Protein AF-A0A4U4E4E5-F1 (afdb_monomer_lite)

Radius of gyration: 21.75 Å; chains: 1; bounding box: 43×18×64 Å

Structure (mmCIF, N/CA/C/O backbone):
data_AF-A0A4U4E4E5-F1
#
_entry.id   AF-A0A4U4E4E5-F1
#
loop_
_atom_site.group_PDB
_atom_site.id
_atom_site.type_symbol
_atom_site.label_atom_id
_atom_site.label_alt_id
_atom_site.label_comp_id
_atom_site.label_asym_id
_atom_site.label_entity_id
_atom_site.label_seq_id
_atom_site.pdbx_PDB_ins_code
_atom_site.Cartn_x
_atom_site.Cartn_y
_atom_site.Cartn_z
_atom_site.occupancy
_atom_site.B_iso_or_equiv
_atom_site.auth_seq_id
_atom_site.auth_comp_id
_atom_site.auth_asym_id
_atom_site.auth_atom_id
_atom_site.pdbx_PDB_model_num
ATOM 1 N N . MET A 1 1 ? -19.642 1.402 32.155 1.00 64.38 1 MET A N 1
ATOM 2 C CA . MET A 1 1 ? -19.866 1.414 30.688 1.00 64.38 1 MET A CA 1
ATOM 3 C C . MET A 1 1 ? -18.911 2.346 29.940 1.00 64.38 1 MET A C 1
ATOM 5 O O . MET A 1 1 ? -18.342 1.902 28.955 1.00 64.38 1 MET A O 1
ATOM 9 N N . LEU A 1 2 ? -18.631 3.553 30.446 1.00 77.31 2 LEU A N 1
ATOM 10 C CA . LEU A 1 2 ? -17.762 4.562 29.810 1.00 77.31 2 LEU A CA 1
ATOM 11 C C . LEU A 1 2 ? -16.367 4.065 29.362 1.00 77.31 2 LEU A C 1
ATOM 13 O O . LEU A 1 2 ? -15.915 4.383 28.268 1.00 77.31 2 LEU A O 1
ATOM 17 N N . LYS A 1 3 ? -15.705 3.222 30.170 1.00 82.94 3 LYS A N 1
ATOM 18 C CA . LYS A 1 3 ? -14.387 2.643 29.842 1.00 82.94 3 LYS A CA 1
ATOM 19 C C . LYS A 1 3 ? -14.417 1.719 28.617 1.00 82.94 3 LYS A C 1
ATOM 21 O O . LYS A 1 3 ? -13.471 1.721 27.843 1.00 82.94 3 LYS A O 1
ATOM 26 N N . LYS A 1 4 ? -15.504 0.958 28.423 1.00 86.25 4 LYS A N 1
ATOM 27 C CA . LYS A 1 4 ? -15.675 0.101 27.236 1.00 86.25 4 LYS A CA 1
ATOM 28 C C . LYS A 1 4 ? -15.856 0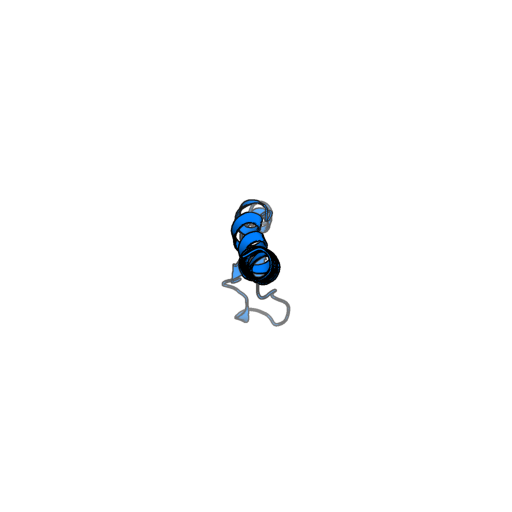.954 25.983 1.00 86.25 4 LYS A C 1
ATOM 30 O O . LYS A 1 4 ? -15.229 0.673 24.974 1.00 86.25 4 LYS A O 1
ATOM 35 N N . THR A 1 5 ? -16.646 2.024 26.072 1.00 91.38 5 THR A N 1
ATOM 36 C CA . THR A 1 5 ? -16.849 2.965 24.963 1.00 91.38 5 THR A CA 1
ATOM 37 C C . THR A 1 5 ? -15.549 3.660 24.563 1.00 91.38 5 THR A C 1
ATOM 39 O O . THR A 1 5 ? -15.240 3.713 23.380 1.00 91.38 5 THR A O 1
ATOM 42 N N . MET A 1 6 ? -14.746 4.115 25.531 1.00 91.94 6 MET A N 1
ATOM 43 C CA . MET A 1 6 ? -13.416 4.686 25.268 1.00 91.94 6 MET A CA 1
ATOM 44 C C . MET A 1 6 ? -12.469 3.688 24.598 1.00 91.94 6 MET A C 1
ATOM 46 O O . MET A 1 6 ? -11.752 4.052 23.672 1.00 91.94 6 MET A O 1
ATOM 50 N N . LEU A 1 7 ? -12.496 2.422 25.024 1.00 92.44 7 LEU A N 1
ATOM 51 C CA . LEU A 1 7 ? -11.674 1.377 24.417 1.00 92.44 7 LEU A CA 1
ATOM 52 C C . LEU A 1 7 ? -12.058 1.129 22.950 1.00 92.44 7 LEU A C 1
ATOM 54 O O . LEU A 1 7 ? -11.182 1.000 22.101 1.00 92.44 7 LEU A O 1
ATOM 58 N N . VAL A 1 8 ? -13.362 1.109 22.655 1.00 93.12 8 VAL A N 1
ATOM 59 C CA . VAL A 1 8 ? -13.896 0.948 21.293 1.00 93.12 8 VAL A CA 1
ATOM 60 C C . VAL A 1 8 ? -13.561 2.158 20.419 1.00 93.12 8 VAL A C 1
ATOM 62 O O . VAL A 1 8 ? -13.139 2.003 19.278 1.00 9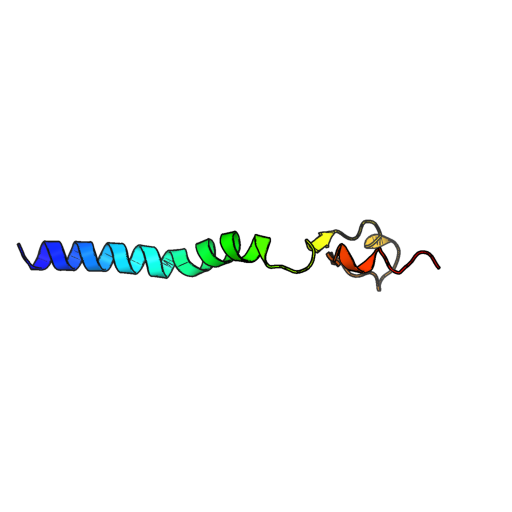3.12 8 VAL A O 1
ATOM 65 N N . LEU A 1 9 ? -13.699 3.375 20.945 1.00 95.06 9 LEU A N 1
ATOM 66 C CA . LEU A 1 9 ? -13.366 4.587 20.194 1.00 95.06 9 LEU A CA 1
ATOM 67 C C . LEU A 1 9 ? -11.860 4.663 19.897 1.00 95.06 9 LEU A C 1
ATOM 69 O O . LEU A 1 9 ? -11.451 5.025 18.791 1.00 95.06 9 LEU A O 1
ATOM 73 N N . GLY A 1 10 ? -11.046 4.263 20.877 1.00 94.62 10 GLY A N 1
ATOM 74 C CA . GLY A 1 10 ? -9.601 4.153 20.746 1.00 94.62 10 GLY A CA 1
ATOM 75 C C . GLY A 1 10 ? -9.200 3.135 19.684 1.00 94.62 10 GLY A C 1
ATOM 76 O O . GLY A 1 10 ? -8.392 3.464 18.822 1.00 94.62 10 GLY A O 1
ATOM 77 N N . SER A 1 11 ? -9.792 1.936 19.686 1.00 93.81 11 SER A N 1
ATOM 78 C CA . SER A 1 11 ? -9.458 0.895 18.705 1.00 93.81 11 SER A CA 1
ATOM 79 C C . SER A 1 11 ? -9.856 1.272 17.277 1.00 93.81 11 SER A C 1
ATOM 81 O O . SER A 1 11 ? -9.081 1.023 16.356 1.00 93.81 11 SER A O 1
ATOM 83 N N . ILE A 1 12 ? -11.004 1.928 17.084 1.00 93.25 12 ILE A N 1
ATOM 84 C CA . ILE A 1 12 ? -11.420 2.440 15.769 1.00 93.25 12 ILE A CA 1
ATOM 85 C C . ILE A 1 12 ? -10.437 3.510 15.281 1.00 93.25 12 ILE A C 1
ATOM 87 O O . ILE A 1 12 ? -9.965 3.441 14.147 1.00 93.25 12 ILE A O 1
ATOM 91 N N . SER A 1 13 ? -10.075 4.458 16.150 1.00 94.19 13 SER A N 1
ATOM 92 C CA . SER A 1 13 ? -9.107 5.515 15.822 1.00 94.19 13 SER A CA 1
ATOM 93 C C . SER A 1 13 ? -7.740 4.933 15.458 1.00 94.19 13 SER A C 1
ATOM 95 O O . SER A 1 13 ? -7.137 5.338 14.467 1.00 94.19 13 SER A O 1
ATOM 97 N N . LEU A 1 14 ? -7.274 3.938 16.218 1.00 93.19 14 LEU A N 1
ATOM 98 C CA . LEU A 1 14 ? -6.007 3.257 15.963 1.00 93.19 14 LEU A CA 1
ATOM 99 C C . LEU A 1 14 ? -6.035 2.471 14.647 1.00 93.19 14 LEU A C 1
ATOM 101 O O . LEU A 1 14 ? -5.051 2.484 13.913 1.00 93.19 14 LEU A O 1
ATOM 105 N N . GLY A 1 15 ? -7.168 1.838 14.328 1.00 92.19 15 GLY A N 1
ATOM 106 C CA . GLY A 1 15 ? -7.391 1.172 13.047 1.00 92.19 15 GLY A CA 1
ATOM 107 C C . GLY A 1 15 ? -7.294 2.148 11.878 1.00 92.19 15 GLY A C 1
ATOM 108 O O . GLY A 1 15 ? -6.538 1.902 10.946 1.00 92.19 15 GLY A O 1
ATOM 109 N N . VAL A 1 16 ? -7.979 3.293 11.950 1.00 89.75 16 VAL A N 1
ATOM 110 C CA . VAL A 1 16 ? -7.927 4.320 10.894 1.00 89.75 16 VAL A CA 1
ATOM 111 C C . VAL A 1 16 ? -6.516 4.892 10.738 1.00 89.75 16 VAL A C 1
ATOM 113 O O . VAL A 1 16 ? -6.029 5.005 9.616 1.00 89.75 16 VAL A O 1
ATOM 116 N N . LEU A 1 17 ? -5.826 5.205 11.839 1.00 90.81 17 LEU A N 1
ATOM 117 C CA . LEU A 1 17 ? -4.459 5.736 11.796 1.00 90.81 17 LEU A CA 1
ATOM 118 C C . LEU A 1 17 ? -3.458 4.708 11.250 1.00 90.81 17 LEU A C 1
ATOM 120 O O . LEU A 1 17 ? -2.653 5.051 10.384 1.00 90.81 17 LEU A O 1
ATOM 124 N N . GLY A 1 18 ? -3.545 3.451 11.693 1.00 88.69 18 GLY A N 1
ATOM 125 C CA . GLY A 1 18 ? -2.680 2.360 11.236 1.00 88.69 18 GLY A CA 1
ATOM 126 C C . GLY A 1 18 ? -2.912 1.967 9.776 1.00 88.69 18 GLY A C 1
ATOM 127 O O . GLY A 1 18 ? -1.970 1.581 9.089 1.00 88.69 18 GLY A O 1
ATOM 128 N N . PHE A 1 19 ? -4.141 2.114 9.276 1.00 89.25 19 PHE A N 1
ATOM 129 C CA . PHE A 1 19 ? -4.480 1.841 7.876 1.00 89.25 19 PHE A CA 1
ATOM 130 C C . PHE A 1 19 ? -4.351 3.069 6.962 1.00 89.25 19 PHE A C 1
ATOM 132 O O . PHE A 1 19 ? -4.405 2.931 5.739 1.00 89.25 19 PHE A O 1
ATOM 139 N N . SER A 1 20 ? -4.148 4.267 7.521 1.00 84.25 20 SER A N 1
ATOM 140 C CA . SER A 1 20 ? -4.063 5.512 6.748 1.00 84.25 20 SER A CA 1
ATOM 141 C C . SER A 1 20 ? -2.993 5.499 5.644 1.00 84.25 20 SER A C 1
ATOM 143 O O . SER A 1 20 ? -3.329 5.917 4.534 1.00 84.25 20 SER A O 1
ATOM 145 N N . PRO A 1 21 ? -1.768 4.956 5.833 1.00 83.12 21 PRO A N 1
ATOM 146 C CA . PRO A 1 21 ? -0.768 4.938 4.763 1.00 83.12 21 PRO A CA 1
ATOM 147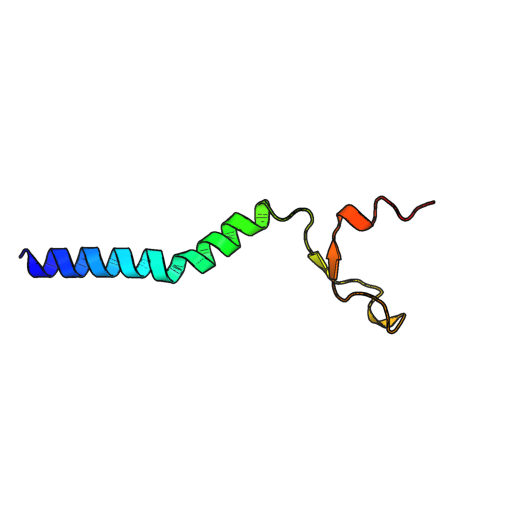 C C . PRO A 1 21 ? -1.192 4.036 3.597 1.00 83.12 21 PRO A C 1
ATOM 149 O O . PRO A 1 21 ? -0.947 4.355 2.435 1.00 83.12 21 PRO A O 1
ATOM 152 N N . MET A 1 22 ? -1.883 2.930 3.896 1.00 86.81 22 MET A N 1
ATOM 153 C CA . MET A 1 22 ? -2.403 2.005 2.889 1.00 86.81 22 MET A CA 1
ATOM 154 C C . MET A 1 22 ? -3.556 2.631 2.096 1.00 86.81 22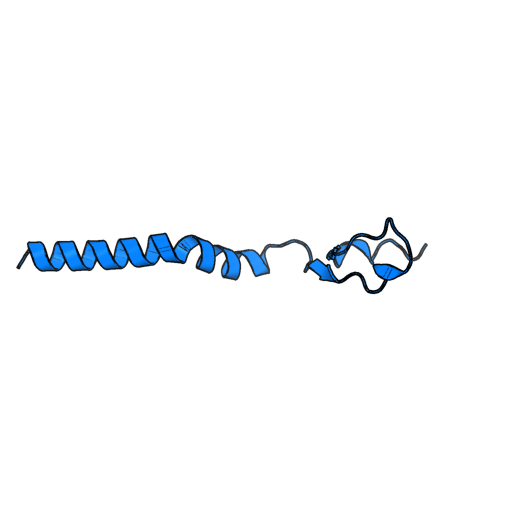 MET A C 1
ATOM 156 O O . MET A 1 22 ? -3.571 2.553 0.869 1.00 86.81 22 MET A O 1
ATOM 160 N N . LEU A 1 23 ? -4.490 3.308 2.771 1.00 83.50 23 LEU A N 1
ATOM 161 C CA . LEU A 1 23 ? -5.589 4.025 2.113 1.00 83.50 23 LEU A CA 1
ATOM 162 C C . LEU A 1 23 ? -5.065 5.158 1.220 1.00 83.50 23 LEU A C 1
ATOM 164 O O . LEU A 1 23 ? -5.516 5.304 0.085 1.00 83.50 23 LEU A O 1
ATOM 168 N N . LEU A 1 24 ? -4.067 5.911 1.695 1.00 81.75 24 LEU A N 1
ATOM 169 C CA . LEU A 1 24 ? -3.391 6.941 0.904 1.00 81.75 24 LEU A CA 1
ATOM 170 C C . LEU A 1 24 ? -2.669 6.356 -0.315 1.00 81.75 24 LEU A C 1
ATOM 172 O O . LEU A 1 24 ? -2.663 6.991 -1.364 1.00 81.75 24 LEU A O 1
ATOM 176 N N . SER A 1 25 ? -2.108 5.148 -0.221 1.00 78.00 25 SER A N 1
ATOM 177 C CA . SER A 1 25 ? -1.494 4.466 -1.367 1.00 78.00 25 SER A CA 1
ATOM 178 C C . SER A 1 25 ? -2.526 4.107 -2.447 1.00 78.00 25 SER A C 1
ATOM 180 O O . SER A 1 25 ? -2.273 4.320 -3.634 1.00 78.00 25 SER A O 1
ATOM 182 N N . VAL A 1 26 ? -3.721 3.651 -2.052 1.00 75.62 26 VAL A N 1
ATOM 183 C CA . VAL A 1 26 ? -4.817 3.337 -2.989 1.00 75.62 26 VAL A CA 1
ATOM 184 C C . VAL A 1 26 ? -5.409 4.603 -3.620 1.00 75.62 26 VAL A C 1
ATOM 186 O O . VAL A 1 26 ? -5.648 4.612 -4.823 1.00 75.62 26 VAL A O 1
ATOM 189 N N . ILE A 1 27 ? -5.610 5.671 -2.841 1.00 74.00 27 ILE A N 1
ATOM 190 C CA . ILE A 1 27 ? -6.189 6.953 -3.305 1.00 74.00 27 ILE A CA 1
ATOM 191 C C . ILE A 1 27 ? -5.158 7.821 -4.061 1.00 74.00 27 ILE A C 1
ATOM 193 O O . ILE A 1 27 ? -5.496 8.663 -4.895 1.00 74.00 27 ILE A O 1
ATOM 197 N N . GLY A 1 28 ? -3.871 7.649 -3.764 1.00 64.06 28 GLY A N 1
ATOM 198 C CA . GLY A 1 28 ? -2.770 8.322 -4.453 1.00 64.06 28 GLY A CA 1
ATOM 199 C C . GLY A 1 28 ? -2.463 7.713 -5.821 1.00 64.06 28 GLY A C 1
ATOM 200 O O . GLY A 1 28 ? -1.955 8.414 -6.696 1.00 64.06 28 GLY A O 1
ATOM 201 N N . LYS A 1 29 ? -2.829 6.443 -6.047 1.00 62.00 29 LYS A N 1
ATOM 202 C CA . LYS A 1 29 ? -2.623 5.730 -7.320 1.00 62.00 29 LYS A CA 1
ATOM 203 C C . LYS A 1 29 ? -3.242 6.461 -8.520 1.00 62.00 29 LYS A C 1
ATOM 205 O O . LYS A 1 29 ? -2.670 6.453 -9.600 1.00 62.00 29 LYS A O 1
ATOM 210 N N . ASN A 1 30 ? -4.357 7.151 -8.316 1.00 56.41 30 ASN A N 1
ATOM 211 C CA . ASN A 1 30 ? -5.107 7.912 -9.317 1.00 56.41 30 ASN A CA 1
ATOM 212 C C . ASN A 1 30 ? -4.626 9.370 -9.488 1.00 56.41 30 ASN A C 1
ATOM 214 O O . ASN A 1 30 ? -5.077 10.047 -10.408 1.00 56.41 30 ASN A O 1
ATOM 218 N N . ASN A 1 31 ? -3.705 9.851 -8.645 1.00 55.09 31 ASN A N 1
ATOM 219 C CA . ASN A 1 31 ? -3.116 11.196 -8.736 1.00 55.09 31 ASN A CA 1
ATOM 220 C C . ASN A 1 31 ? -1.648 11.188 -9.205 1.00 55.09 31 ASN A C 1
ATOM 222 O O . ASN A 1 31 ? -1.073 12.247 -9.471 1.00 55.09 31 ASN A O 1
ATOM 226 N N . SER A 1 32 ? -1.032 10.010 -9.331 1.00 57.41 32 SER A N 1
ATOM 227 C CA . SER A 1 32 ? 0.307 9.863 -9.896 1.00 57.41 32 SER A CA 1
ATOM 228 C C . SER A 1 32 ? 0.275 10.174 -11.390 1.00 57.41 32 SER A C 1
ATOM 230 O O . SER A 1 32 ? -0.326 9.460 -12.189 1.00 57.41 32 SER A O 1
ATOM 232 N N . LYS A 1 33 ? 0.914 11.283 -11.767 1.00 59.59 33 LYS A N 1
ATOM 233 C CA . LYS A 1 33 ? 1.154 11.686 -13.156 1.00 59.59 33 LYS A CA 1
ATOM 234 C C . LYS A 1 33 ? 1.898 10.565 -13.906 1.00 59.59 33 LYS A C 1
ATOM 236 O O . LYS A 1 33 ? 3.122 10.531 -13.893 1.00 59.59 33 LYS A O 1
ATOM 241 N N . GLY A 1 34 ? 1.138 9.715 -14.595 1.00 62.44 34 GLY A N 1
ATOM 242 C CA . GLY A 1 34 ? 1.630 8.601 -15.406 1.00 62.44 34 GLY A CA 1
ATOM 243 C C . GLY A 1 34 ? 1.914 7.371 -14.552 1.00 62.44 34 GLY A C 1
ATOM 244 O O . GLY A 1 34 ? 2.703 7.433 -13.609 1.00 62.44 34 GLY A O 1
ATOM 245 N N . GLU A 1 35 ? 1.267 6.254 -14.874 1.00 71.06 35 GLU A N 1
ATOM 246 C CA . GLU A 1 35 ? 1.620 4.975 -14.268 1.00 71.06 35 GLU A CA 1
ATOM 247 C C . GLU A 1 35 ? 3.103 4.690 -14.556 1.00 71.06 35 GLU A C 1
ATOM 249 O O . GLU A 1 35 ? 3.555 4.790 -15.700 1.00 71.06 35 GLU A O 1
ATOM 254 N N . LEU A 1 36 ? 3.880 4.389 -13.511 1.00 75.31 36 LEU A N 1
ATOM 255 C CA . LEU A 1 36 ? 5.245 3.891 -13.669 1.00 75.31 36 LEU A CA 1
ATOM 256 C C . LEU A 1 36 ? 5.146 2.494 -14.277 1.00 75.31 36 LEU A C 1
ATOM 258 O O . LEU A 1 36 ? 4.706 1.549 -13.619 1.00 75.31 36 LEU A O 1
ATOM 262 N N . LYS A 1 37 ? 5.533 2.377 -15.542 1.00 83.81 37 LYS A N 1
ATOM 263 C CA . LYS A 1 37 ? 5.621 1.104 -16.251 1.00 83.81 37 LYS A CA 1
ATOM 264 C C . LYS A 1 37 ? 7.056 0.608 -16.204 1.00 83.81 37 LYS A C 1
ATOM 266 O O . LYS A 1 37 ? 7.999 1.398 -16.168 1.00 83.81 37 LYS A O 1
ATOM 271 N N . LEU A 1 38 ? 7.220 -0.710 -16.194 1.00 86.38 38 LEU A N 1
ATOM 272 C CA . LEU A 1 38 ? 8.535 -1.318 -16.369 1.00 86.38 38 LEU A CA 1
ATOM 273 C C . LEU A 1 38 ? 9.065 -0.953 -17.758 1.00 86.38 38 LEU A C 1
ATOM 275 O O . LEU A 1 38 ? 8.325 -1.041 -18.740 1.00 86.38 38 LEU A O 1
ATOM 279 N N . ASN A 1 39 ? 10.328 -0.538 -17.830 1.00 89.19 39 ASN A N 1
ATOM 280 C CA . ASN A 1 39 ? 10.980 -0.258 -19.103 1.00 89.19 39 ASN A CA 1
ATOM 281 C C . ASN A 1 39 ? 11.253 -1.586 -19.837 1.00 89.19 39 ASN A C 1
ATOM 283 O O . ASN A 1 39 ? 12.059 -2.379 -19.343 1.00 89.19 39 ASN A O 1
ATOM 287 N N . PRO A 1 40 ? 10.639 -1.854 -21.007 1.00 89.50 40 PRO A N 1
ATOM 288 C CA . PRO A 1 40 ? 10.912 -3.081 -21.760 1.00 89.50 40 PRO A CA 1
ATOM 289 C C . PRO A 1 40 ? 12.370 -3.157 -22.240 1.00 89.50 40 PRO A C 1
ATOM 291 O O . PRO A 1 40 ? 12.876 -4.249 -22.486 1.00 89.50 40 PRO A O 1
ATOM 294 N N . ASN A 1 41 ? 13.056 -2.014 -22.322 1.00 92.00 41 ASN A N 1
ATOM 295 C CA . ASN A 1 41 ? 14.438 -1.902 -22.775 1.00 92.00 41 ASN A CA 1
ATOM 296 C C . ASN A 1 41 ? 15.462 -1.944 -21.634 1.00 92.00 41 ASN A C 1
ATOM 298 O O . ASN A 1 41 ? 16.646 -1.750 -21.890 1.00 92.00 41 ASN A O 1
ATOM 302 N N . TYR A 1 42 ? 15.049 -2.211 -20.389 1.00 91.94 42 TYR A N 1
ATOM 303 C CA . TYR A 1 42 ? 15.919 -2.122 -19.208 1.00 91.94 42 TYR A CA 1
ATOM 304 C C . TYR A 1 42 ? 17.243 -2.901 -19.327 1.00 91.94 42 TYR A C 1
ATOM 306 O O . TYR A 1 42 ? 18.264 -2.478 -18.795 1.00 91.94 42 TYR A O 1
ATOM 314 N N . TYR A 1 43 ? 17.252 -4.020 -20.053 1.00 92.31 43 TYR A N 1
ATOM 315 C CA . TYR A 1 43 ? 18.445 -4.854 -20.228 1.00 92.31 43 TYR A CA 1
ATOM 316 C C . TYR A 1 43 ? 19.246 -4.560 -21.503 1.00 92.31 43 TYR A C 1
ATOM 318 O O . TYR A 1 43 ? 20.249 -5.225 -21.756 1.00 92.31 43 TYR A O 1
ATOM 326 N N . ASN A 1 44 ? 18.837 -3.573 -22.302 1.00 93.50 44 ASN A N 1
ATOM 327 C CA . ASN A 1 44 ? 19.508 -3.245 -23.560 1.00 93.50 44 ASN A CA 1
ATOM 328 C C . ASN A 1 44 ? 20.774 -2.404 -23.341 1.00 93.50 44 ASN A C 1
ATOM 330 O O . ASN A 1 44 ? 21.685 -2.447 -24.166 1.00 93.50 44 ASN A O 1
ATOM 334 N N . SER A 1 45 ? 20.850 -1.639 -22.247 1.00 90.25 45 SER A N 1
ATOM 335 C CA . SER A 1 45 ? 22.013 -0.813 -21.912 1.00 90.25 45 SER A CA 1
ATOM 336 C C . SER A 1 45 ? 22.124 -0.586 -20.397 1.00 90.25 45 SER A C 1
ATOM 338 O O . SER A 1 45 ? 21.099 -0.463 -19.729 1.00 90.25 45 SER A O 1
ATOM 340 N N . PRO A 1 46 ? 23.344 -0.474 -19.829 1.00 87.75 46 PRO A N 1
ATOM 341 C CA . PRO A 1 46 ? 23.554 -0.260 -18.391 1.00 87.75 46 PRO A CA 1
ATOM 342 C C . PRO A 1 46 ? 22.902 1.004 -17.813 1.00 87.75 46 PRO A C 1
ATOM 344 O O . PRO A 1 46 ? 22.740 1.107 -16.600 1.00 87.75 46 PRO A O 1
ATOM 347 N N . ASN A 1 47 ? 22.562 1.971 -18.668 1.00 90.31 47 ASN A N 1
ATOM 348 C CA . ASN A 1 47 ? 22.041 3.276 -18.261 1.00 90.31 47 ASN A CA 1
ATOM 349 C C . ASN A 1 47 ? 20.515 3.392 -18.412 1.00 90.31 47 ASN A C 1
ATOM 351 O O . ASN A 1 47 ? 19.965 4.473 -18.206 1.00 90.31 47 ASN A O 1
ATOM 355 N N . GLU A 1 48 ? 19.832 2.311 -18.789 1.00 88.25 48 GLU A N 1
ATOM 356 C CA . GLU A 1 48 ? 18.379 2.312 -18.942 1.00 88.25 48 GLU A CA 1
ATOM 357 C C . GLU A 1 48 ? 17.687 2.330 -17.568 1.00 88.25 48 GLU A C 1
ATOM 359 O O . GLU A 1 48 ? 18.010 1.521 -16.691 1.00 88.25 48 GLU A O 1
ATOM 364 N N . PRO A 1 49 ? 16.718 3.231 -17.333 1.00 89.25 49 PRO A N 1
ATOM 365 C CA . PRO A 1 49 ? 15.978 3.254 -16.079 1.00 8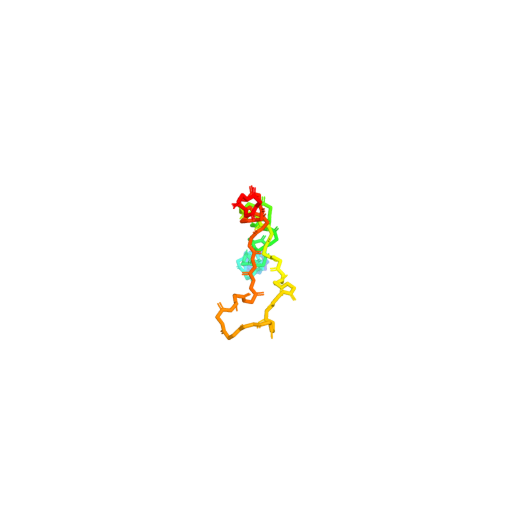9.25 49 PRO A CA 1
ATOM 366 C C . PRO A 1 49 ? 15.049 2.037 -15.980 1.00 89.25 49 PRO A C 1
ATOM 368 O O . PRO A 1 49 ? 14.443 1.624 -16.966 1.00 89.25 49 PRO A O 1
ATOM 371 N N . MET A 1 50 ? 14.890 1.487 -14.771 1.00 89.00 50 MET A N 1
ATOM 372 C CA . MET A 1 50 ? 14.008 0.335 -14.510 1.00 89.00 50 MET A CA 1
ATOM 373 C C . MET A 1 50 ? 12.524 0.663 -14.728 1.00 89.00 50 MET A C 1
ATOM 375 O O . MET A 1 50 ? 11.748 -0.190 -15.161 1.00 89.00 50 MET A O 1
ATOM 379 N N . PHE A 1 51 ? 12.134 1.908 -14.453 1.00 90.25 51 PHE A N 1
ATOM 380 C CA . PHE A 1 51 ? 10.766 2.384 -14.609 1.00 90.25 51 PHE A CA 1
ATOM 381 C C . PHE A 1 51 ? 10.725 3.624 -15.498 1.00 90.25 51 PHE A C 1
ATOM 383 O O . PHE A 1 51 ? 11.558 4.520 -15.360 1.00 90.25 51 PHE A O 1
ATOM 390 N N . ILE A 1 52 ? 9.718 3.688 -16.365 1.00 87.56 52 ILE A N 1
ATOM 391 C CA . ILE A 1 52 ? 9.412 4.831 -17.229 1.00 87.56 52 ILE A CA 1
ATOM 392 C C . ILE A 1 52 ? 7.994 5.329 -16.936 1.00 87.56 52 ILE A C 1
ATOM 394 O O . ILE A 1 52 ? 7.107 4.548 -16.591 1.00 87.56 52 ILE A O 1
ATOM 398 N N . SER A 1 53 ? 7.768 6.636 -17.058 1.00 81.00 53 SER A N 1
ATOM 399 C CA . SER A 1 53 ? 6.421 7.214 -16.978 1.00 81.00 53 SER A CA 1
ATOM 400 C C . SER A 1 53 ? 5.781 7.201 -18.364 1.00 81.00 53 SER A C 1
ATOM 402 O O . SER A 1 53 ? 6.440 7.558 -19.339 1.00 81.00 53 SER A O 1
ATOM 404 N N . GLU A 1 54 ? 4.493 6.856 -18.471 1.00 66.19 54 GLU A N 1
ATOM 405 C CA . GLU A 1 54 ? 3.764 6.904 -19.753 1.00 66.19 54 GLU A CA 1
ATOM 406 C C . GLU A 1 54 ? 3.896 8.247 -20.483 1.00 66.19 54 GLU A C 1
ATOM 408 O O . GLU A 1 54 ? 3.981 8.274 -21.706 1.00 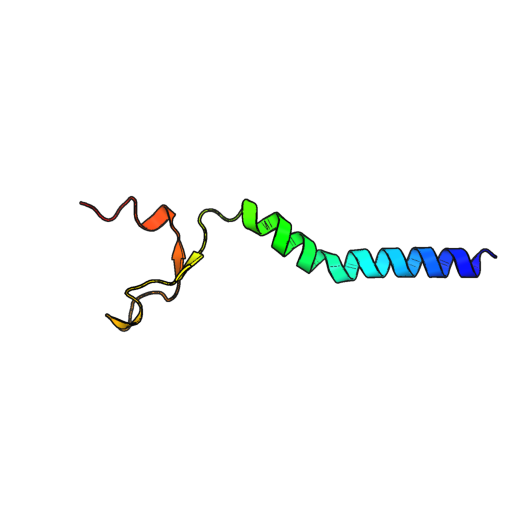66.19 54 GLU A O 1
ATOM 413 N N . LYS A 1 55 ? 4.004 9.359 -19.745 1.00 62.69 55 LYS A N 1
ATOM 414 C CA . LYS A 1 55 ? 4.134 10.704 -20.328 1.00 62.69 55 LYS A CA 1
ATOM 415 C C . LYS A 1 55 ? 5.475 10.967 -21.017 1.00 62.69 55 LYS A C 1
ATOM 417 O O . LYS A 1 55 ? 5.624 12.002 -21.655 1.00 62.69 55 LYS A O 1
ATOM 422 N N . GLN A 1 56 ? 6.451 10.077 -20.860 1.00 55.88 56 GLN A N 1
ATOM 423 C CA . GLN A 1 56 ? 7.780 10.226 -21.446 1.00 55.88 56 GLN A CA 1
ATOM 424 C C . GLN A 1 56 ? 7.874 9.618 -22.855 1.00 55.88 56 GLN A C 1
ATOM 426 O O . GLN A 1 56 ? 8.755 10.011 -23.614 1.00 55.88 56 GLN A O 1
ATOM 431 N N . ASN A 1 57 ? 6.944 8.730 -23.235 1.00 53.34 57 ASN A N 1
ATOM 432 C CA . ASN A 1 57 ? 6.936 8.094 -24.559 1.00 53.34 57 ASN A CA 1
ATOM 433 C C . ASN A 1 57 ? 6.290 8.952 -25.665 1.00 53.34 57 ASN A C 1
ATOM 435 O O . ASN A 1 57 ? 6.598 8.740 -26.828 1.00 53.34 57 ASN A O 1
ATOM 439 N N . ASP A 1 58 ? 5.484 9.968 -25.336 1.00 52.09 58 ASP A N 1
ATOM 440 C CA . ASP A 1 58 ? 4.878 10.881 -26.333 1.00 52.09 58 ASP A CA 1
ATOM 441 C C . ASP A 1 58 ? 5.868 11.916 -26.920 1.00 52.09 58 ASP A C 1
ATOM 443 O O . ASP A 1 58 ? 5.479 12.802 -27.681 1.00 52.09 58 ASP A O 1
ATOM 447 N N . GLY A 1 59 ? 7.155 11.846 -26.556 1.00 50.53 59 GLY A N 1
ATOM 448 C CA . GLY A 1 59 ? 8.178 12.818 -26.958 1.00 50.53 59 GLY A CA 1
ATOM 449 C C . GLY A 1 59 ? 9.407 12.246 -27.667 1.00 50.53 59 GLY A C 1
ATOM 450 O O . GLY A 1 59 ? 10.330 13.017 -27.921 1.00 50.53 59 GLY A O 1
ATOM 451 N N . GLN A 1 60 ? 9.459 10.940 -27.955 1.00 47.69 60 GLN A N 1
ATOM 452 C CA . GLN A 1 60 ? 10.634 10.304 -28.582 1.00 47.69 60 GLN A CA 1
ATOM 453 C C . GLN A 1 60 ? 10.426 9.799 -30.019 1.00 47.69 60 GLN A C 1
ATOM 455 O O . GLN A 1 60 ? 11.346 9.213 -30.576 1.00 47.69 60 GLN A O 1
ATOM 460 N N . ASP A 1 61 ? 9.299 10.121 -30.661 1.00 42.97 61 ASP A N 1
ATOM 461 C CA . ASP A 1 61 ? 9.185 10.079 -32.126 1.00 42.97 61 ASP A CA 1
ATOM 462 C C . ASP A 1 61 ? 9.476 11.473 -32.708 1.00 42.97 61 ASP A C 1
ATOM 464 O O . ASP A 1 61 ? 8.561 12.225 -33.055 1.00 42.97 61 ASP A O 1
ATOM 468 N N . LYS A 1 62 ? 10.759 11.845 -32.775 1.00 36.69 62 LYS A N 1
ATOM 469 C CA . LYS A 1 62 ? 11.286 12.856 -33.706 1.00 36.69 62 LYS A CA 1
ATOM 470 C C . LYS A 1 62 ? 12.772 12.658 -33.968 1.00 36.69 62 LYS A C 1
ATOM 472 O O . LYS A 1 62 ? 13.530 12.546 -32.981 1.00 36.69 62 LYS A O 1
#

Secondary structure (DSSP, 8-state):
-HHHHHHHHHHHHHHHHHHHHHHHHHHHTTTSSS-EEE-TTTTTSTT--SEEEGGGGGG---

pLDDT: mean 78.8, std 15.55, range [36.69, 95.06]

Sequence (62 aa):
MLKKTMLVLGSISLGVLGFSPMLLSVIGKNNSKGELKLNPNYYNSPNEPMFISEKQNDGQDK

Foldseek 3Di:
DVVVVVVVVVVVVVVCVVCVVVVCVVVCCVVPQADFDADPCPPVDVPDDRTDGPVVVVPPPD